Protein AF-A0A6B3ILW6-F1 (afdb_monomer)

Structure (mmCIF, N/CA/C/O backbone):
data_AF-A0A6B3ILW6-F1
#
_entry.id   AF-A0A6B3ILW6-F1
#
loop_
_atom_site.group_PDB
_atom_site.id
_atom_site.type_symbol
_atom_site.label_atom_id
_atom_site.label_alt_id
_atom_site.label_comp_id
_atom_site.label_asym_id
_atom_site.label_entity_id
_atom_site.label_seq_id
_atom_site.pdbx_PDB_ins_code
_atom_site.Cartn_x
_atom_site.Cartn_y
_atom_site.Cartn_z
_atom_site.occupancy
_atom_site.B_iso_or_equiv
_atom_site.auth_seq_id
_atom_site.auth_comp_id
_atom_site.auth_asym_id
_atom_site.auth_atom_id
_atom_site.pdbx_PDB_model_num
ATOM 1 N N . ALA A 1 1 ? -16.152 3.326 8.127 1.00 89.06 1 ALA A N 1
ATOM 2 C CA . ALA A 1 1 ? -15.757 2.661 6.879 1.00 89.06 1 ALA A CA 1
ATOM 3 C C . ALA A 1 1 ? -15.733 1.164 7.115 1.00 89.06 1 ALA A C 1
ATOM 5 O O . ALA A 1 1 ? -15.432 0.747 8.237 1.00 89.06 1 ALA A O 1
ATOM 6 N N . ASP A 1 2 ? -16.039 0.413 6.065 1.00 95.19 2 ASP A N 1
ATOM 7 C CA . ASP A 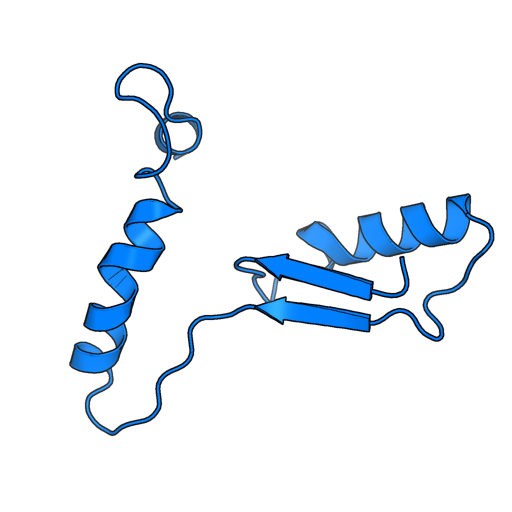1 2 ? -16.068 -1.054 6.050 1.00 95.19 2 ASP A CA 1
ATOM 8 C C . ASP A 1 2 ? -14.773 -1.641 5.465 1.00 95.19 2 ASP A C 1
ATOM 10 O O . ASP A 1 2 ? -14.586 -2.847 5.422 1.00 95.19 2 ASP A O 1
ATOM 14 N N . GLY A 1 3 ? -13.836 -0.780 5.062 1.00 96.88 3 GLY A N 1
ATOM 15 C CA . GLY A 1 3 ? -12.511 -1.187 4.626 1.00 96.88 3 GLY A CA 1
ATOM 16 C C . GLY A 1 3 ? -11.575 -0.010 4.370 1.00 96.88 3 GLY A C 1
ATOM 17 O O . GLY A 1 3 ? -11.946 1.158 4.541 1.00 96.88 3 GLY A O 1
ATOM 18 N N . ALA A 1 4 ? -10.355 -0.342 3.961 1.00 96.69 4 ALA A N 1
ATOM 19 C CA . ALA A 1 4 ? -9.301 0.572 3.555 1.00 96.69 4 ALA A CA 1
ATOM 20 C C . ALA A 1 4 ? -8.734 0.146 2.195 1.00 96.69 4 ALA A C 1
ATOM 22 O O . ALA A 1 4 ? -8.255 -0.975 2.036 1.00 96.69 4 ALA A O 1
ATOM 23 N N . LEU A 1 5 ? -8.752 1.068 1.231 1.00 96.12 5 LEU A N 1
ATOM 24 C CA . LEU A 1 5 ? -8.048 0.922 -0.039 1.00 96.12 5 LEU A CA 1
ATOM 25 C C . LEU A 1 5 ? -6.654 1.524 0.117 1.00 96.12 5 LEU A C 1
ATOM 27 O O . LEU A 1 5 ? -6.520 2.726 0.347 1.00 96.12 5 LEU A O 1
ATOM 31 N N . LEU A 1 6 ? -5.626 0.687 0.019 1.00 94.38 6 LEU A N 1
ATOM 32 C CA . LEU A 1 6 ? -4.240 1.130 0.129 1.00 94.38 6 LEU A CA 1
ATOM 33 C C . LEU A 1 6 ? -3.659 1.375 -1.257 1.00 94.38 6 LEU A C 1
ATOM 35 O O . LEU A 1 6 ? -3.947 0.629 -2.191 1.00 94.38 6 LEU A O 1
ATOM 39 N N . ILE A 1 7 ? -2.803 2.385 -1.367 1.00 88.31 7 ILE A N 1
ATOM 40 C CA . ILE A 1 7 ? -2.057 2.699 -2.583 1.00 88.31 7 ILE A CA 1
ATOM 41 C C . ILE A 1 7 ? -0.569 2.439 -2.333 1.00 88.31 7 ILE A C 1
ATOM 43 O O . ILE A 1 7 ? -0.019 2.924 -1.348 1.00 88.31 7 ILE A O 1
ATOM 47 N N . PHE A 1 8 ? 0.060 1.638 -3.196 1.00 85.06 8 PHE A N 1
ATOM 48 C CA . PHE A 1 8 ? 1.471 1.234 -3.082 1.00 85.06 8 PHE A CA 1
ATOM 49 C C . PHE A 1 8 ? 1.914 0.664 -1.721 1.00 85.06 8 PHE A C 1
ATOM 51 O O . PHE A 1 8 ? 2.970 1.050 -1.215 1.00 85.06 8 PHE A O 1
ATOM 58 N N . PRO A 1 9 ? 1.162 -0.261 -1.102 1.00 90.50 9 PRO A N 1
ATOM 59 C CA . PRO A 1 9 ? 1.651 -0.895 0.113 1.00 90.50 9 PRO A CA 1
ATOM 60 C C . PRO A 1 9 ? 2.881 -1.765 -0.184 1.00 90.50 9 PRO A C 1
ATOM 62 O O . PRO A 1 9 ? 2.873 -2.562 -1.120 1.00 90.50 9 PRO A O 1
ATOM 65 N N . SER A 1 10 ? 3.913 -1.675 0.656 1.00 90.62 10 SER A N 1
ATOM 66 C CA . SER A 1 10 ? 4.917 -2.740 0.752 1.00 90.62 10 SER A CA 1
ATOM 67 C C . SER A 1 10 ? 4.368 -3.837 1.655 1.00 90.62 10 SER A C 1
ATOM 69 O O . SER A 1 10 ? 3.963 -3.554 2.780 1.00 90.62 10 SER A O 1
ATOM 71 N N . ALA A 1 11 ? 4.363 -5.083 1.178 1.00 89.94 11 ALA A N 1
ATOM 72 C CA . ALA A 1 11 ? 3.924 -6.221 1.983 1.00 89.94 11 ALA A CA 1
ATOM 73 C C . ALA A 1 11 ? 4.803 -6.408 3.231 1.00 89.94 11 ALA A C 1
ATOM 75 O O . ALA A 1 11 ? 4.281 -6.681 4.308 1.00 89.94 11 ALA A O 1
ATOM 76 N N . GLU A 1 12 ? 6.116 -6.198 3.097 1.00 95.19 12 GLU A N 1
ATOM 77 C CA . GLU A 1 12 ? 7.088 -6.327 4.191 1.00 95.19 12 GLU A CA 1
ATOM 78 C C . GLU A 1 12 ? 6.872 -5.273 5.289 1.00 95.19 12 GLU A C 1
ATOM 80 O O . GLU A 1 12 ? 7.014 -5.571 6.470 1.00 95.19 12 GLU A O 1
ATOM 85 N N . HIS A 1 13 ? 6.433 -4.070 4.907 1.00 94.19 13 HIS A N 1
ATOM 86 C CA . HIS A 1 13 ? 6.247 -2.932 5.817 1.00 94.19 13 HIS A CA 1
ATOM 87 C C . HIS A 1 13 ? 4.771 -2.651 6.148 1.00 94.19 13 HIS A C 1
ATOM 89 O O . HIS A 1 13 ? 4.431 -1.602 6.701 1.00 94.19 13 HIS A O 1
ATOM 95 N N . LEU A 1 14 ? 3.847 -3.547 5.788 1.00 94.19 14 LEU A N 1
ATOM 96 C CA . LEU A 1 14 ? 2.405 -3.278 5.863 1.00 94.19 14 LEU A CA 1
ATOM 97 C C . LEU A 1 14 ? 1.916 -3.069 7.306 1.00 94.19 14 LEU A C 1
ATOM 99 O O . LEU A 1 14 ? 1.025 -2.257 7.575 1.00 94.19 14 LEU A O 1
ATOM 103 N N . GLU A 1 15 ? 2.525 -3.797 8.237 1.00 95.62 15 GLU A N 1
ATOM 104 C CA . GLU A 1 15 ? 2.199 -3.760 9.659 1.00 95.62 15 GLU A CA 1
ATOM 105 C C . GLU A 1 15 ? 2.494 -2.387 10.281 1.00 95.62 15 GLU A C 1
ATOM 107 O O . GLU A 1 15 ? 1.653 -1.817 10.984 1.00 95.62 15 GLU A O 1
ATOM 112 N N . GLU A 1 16 ? 3.666 -1.837 9.973 1.00 96.38 16 GLU A N 1
ATOM 113 C CA . GLU A 1 16 ? 4.169 -0.569 10.505 1.00 96.38 16 GLU A CA 1
ATOM 114 C C . GLU A 1 16 ? 3.619 0.652 9.762 1.00 96.38 16 GLU A C 1
ATOM 116 O O . GLU A 1 16 ? 3.408 1.694 10.376 1.00 96.38 16 GLU A O 1
ATOM 121 N N . THR A 1 17 ? 3.320 0.530 8.467 1.00 93.88 17 THR A N 1
ATOM 122 C CA . THR A 1 17 ? 2.837 1.662 7.659 1.00 93.88 17 THR A CA 1
ATOM 123 C C . THR A 1 17 ? 1.316 1.810 7.637 1.00 93.88 17 THR A C 1
ATOM 125 O O . THR A 1 17 ? 0.826 2.924 7.453 1.00 93.88 17 THR A O 1
ATOM 128 N N . ALA A 1 18 ? 0.547 0.731 7.839 1.00 95.75 18 ALA A N 1
A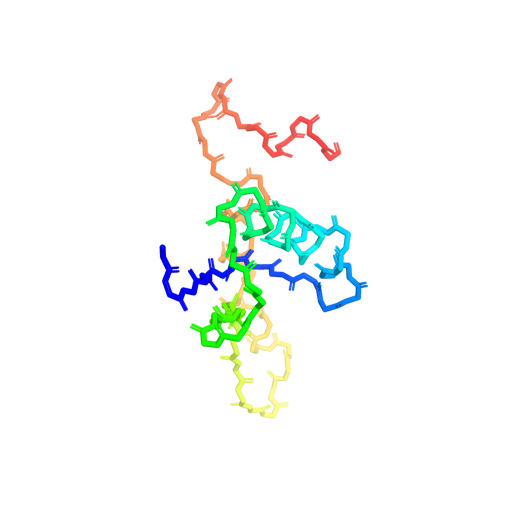TOM 129 C CA . ALA A 1 18 ? -0.913 0.776 7.724 1.00 95.75 18 ALA A CA 1
ATOM 130 C C . ALA A 1 18 ? -1.657 0.045 8.850 1.00 95.75 18 ALA A C 1
ATOM 132 O O . ALA A 1 18 ? -2.491 0.654 9.526 1.00 95.75 18 ALA A O 1
ATOM 133 N N . LEU A 1 19 ? -1.402 -1.251 9.064 1.00 96.94 19 LEU A N 1
ATOM 134 C CA . LEU A 1 19 ? -2.290 -2.088 9.888 1.00 96.94 19 LEU A CA 1
ATOM 135 C C . LEU A 1 19 ? -2.328 -1.658 11.355 1.00 96.94 19 LEU A C 1
ATOM 137 O O . LEU A 1 19 ? -3.403 -1.659 11.958 1.00 96.94 19 LEU A O 1
ATOM 141 N N . THR A 1 20 ? -1.194 -1.229 11.915 1.00 97.94 20 THR A N 1
ATOM 142 C CA . THR A 1 20 ? -1.126 -0.705 13.287 1.00 97.94 20 THR A CA 1
ATOM 143 C C . THR A 1 20 ? -2.071 0.479 13.483 1.00 97.94 20 THR A C 1
ATOM 145 O O . THR A 1 20 ? -2.857 0.502 14.432 1.00 97.94 20 THR A O 1
ATOM 148 N N . TYR A 1 21 ? -2.071 1.427 12.547 1.00 97.69 21 TYR A N 1
ATOM 149 C CA . TYR A 1 21 ? -2.917 2.617 12.620 1.00 97.69 21 TYR A CA 1
ATOM 150 C C . TYR A 1 21 ? -4.390 2.312 12.335 1.00 97.69 21 TYR A C 1
ATOM 152 O O . TYR A 1 21 ? -5.271 2.882 12.981 1.00 97.69 21 TYR A O 1
ATOM 160 N N . LEU A 1 22 ? -4.674 1.385 11.415 1.00 97.75 22 LEU A N 1
ATOM 161 C CA . LEU A 1 22 ? -6.039 0.932 11.141 1.00 97.75 22 LEU A CA 1
ATOM 162 C C . LEU A 1 22 ? -6.657 0.241 12.362 1.00 97.75 22 LEU A C 1
ATOM 164 O O . LEU A 1 22 ? -7.787 0.565 12.733 1.00 97.75 22 LEU A O 1
ATOM 168 N N . ARG A 1 23 ? -5.908 -0.646 13.034 1.00 98.12 23 ARG A N 1
ATOM 169 C CA . ARG A 1 23 ? -6.350 -1.294 14.279 1.00 98.12 23 ARG A CA 1
ATOM 170 C C . ARG A 1 23 ? -6.595 -0.273 15.385 1.00 98.12 23 ARG A C 1
ATOM 172 O O . ARG A 1 23 ? -7.672 -0.291 15.970 1.00 98.12 23 ARG A O 1
ATOM 179 N N . ALA A 1 24 ? -5.669 0.664 15.596 1.00 98.38 24 ALA A N 1
ATOM 180 C CA . ALA A 1 24 ? -5.841 1.729 16.586 1.00 98.38 24 ALA A CA 1
ATOM 181 C C . ALA A 1 24 ? -7.085 2.597 16.300 1.00 98.38 24 ALA A C 1
ATOM 183 O O . ALA A 1 24 ? -7.845 2.941 17.206 1.00 98.38 24 ALA A O 1
ATOM 184 N N . GLY A 1 25 ? -7.336 2.926 15.029 1.00 98.06 25 GLY A N 1
ATOM 185 C CA . GLY A 1 25 ? -8.532 3.661 14.614 1.00 98.06 25 GLY A CA 1
ATOM 186 C C . GLY A 1 25 ? -9.832 2.884 14.852 1.00 98.06 25 GLY A C 1
ATOM 187 O O . GLY A 1 25 ? -10.816 3.464 15.315 1.00 98.06 25 GLY A O 1
ATOM 188 N N . ARG A 1 26 ? -9.842 1.575 14.568 1.00 98.12 26 ARG A N 1
ATOM 189 C CA . ARG A 1 26 ? -10.988 0.686 14.827 1.00 98.12 26 ARG A CA 1
ATOM 190 C C . ARG A 1 26 ? -11.252 0.532 16.325 1.00 98.12 26 ARG A C 1
ATOM 192 O O . ARG A 1 26 ? -12.397 0.707 16.737 1.00 98.12 26 ARG A O 1
ATOM 199 N N . GLU A 1 27 ? -10.212 0.320 17.129 1.00 98.31 27 GLU A N 1
ATOM 200 C CA . GLU A 1 27 ? -10.307 0.222 18.590 1.00 98.31 27 GLU A CA 1
ATOM 201 C C . GLU A 1 27 ? -10.883 1.504 19.197 1.00 98.31 27 GLU A C 1
ATOM 203 O O . GLU A 1 27 ? -11.848 1.452 19.958 1.00 98.31 27 GLU A O 1
ATOM 208 N N . LYS A 1 28 ? -10.379 2.673 18.780 1.00 98.31 28 LYS A N 1
ATOM 209 C CA . LYS A 1 28 ? -10.915 3.975 19.203 1.00 98.31 28 LYS A CA 1
ATOM 210 C C . LYS A 1 28 ? -12.399 4.147 18.857 1.00 98.31 28 LYS A C 1
ATOM 212 O O . LYS A 1 28 ? -13.116 4.861 19.553 1.00 98.31 28 LYS A O 1
ATOM 217 N N . ALA A 1 29 ? -12.863 3.504 17.788 1.00 97.50 29 ALA A N 1
ATOM 218 C CA . ALA A 1 29 ? -14.264 3.487 17.384 1.00 97.50 29 ALA A CA 1
ATOM 219 C C . ALA A 1 29 ? -15.093 2.375 18.062 1.00 97.50 29 ALA A C 1
ATOM 221 O O . ALA A 1 29 ? -16.255 2.193 17.697 1.00 97.50 29 ALA A O 1
ATOM 222 N N . GLY A 1 30 ? -14.518 1.623 19.008 1.00 98.06 30 GLY A N 1
ATOM 223 C CA . GLY A 1 30 ? -15.171 0.505 19.692 1.00 98.06 30 GLY A CA 1
ATOM 224 C C . GLY A 1 30 ? -15.415 -0.709 18.792 1.00 98.06 30 GLY A C 1
ATOM 225 O O . GLY A 1 30 ? -16.376 -1.444 19.007 1.00 98.06 30 GLY A O 1
ATOM 226 N N . LYS A 1 31 ? -14.599 -0.900 17.747 1.00 97.81 31 LYS A N 1
ATOM 227 C CA . LYS A 1 31 ? -14.749 -1.978 16.759 1.00 97.81 31 LYS A CA 1
ATOM 228 C C . LYS A 1 31 ? -13.499 -2.862 16.700 1.00 97.81 31 LYS A C 1
ATOM 230 O O . LYS A 1 31 ? -12.383 -2.377 16.851 1.00 97.81 31 LYS A O 1
ATOM 235 N N . THR A 1 32 ? -13.681 -4.150 16.408 1.00 97.56 32 THR A N 1
ATOM 236 C CA . THR A 1 32 ? -12.591 -5.103 16.091 1.00 97.56 32 THR A CA 1
ATOM 237 C C . THR A 1 32 ? -12.151 -4.948 14.629 1.00 97.56 32 THR A C 1
ATOM 239 O O . THR A 1 32 ? -12.620 -4.037 13.966 1.00 97.56 32 THR A O 1
ATOM 242 N N . MET A 1 33 ? -11.302 -5.809 14.061 1.00 97.69 33 MET A N 1
ATOM 243 C CA . MET A 1 33 ? -11.067 -5.834 12.598 1.00 97.69 33 MET A CA 1
ATOM 244 C C . 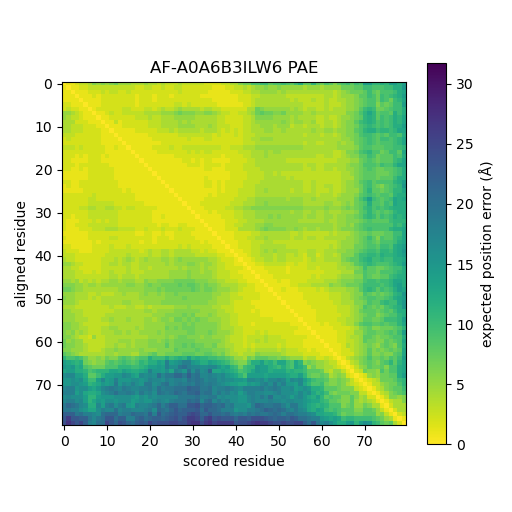MET A 1 33 ? -12.089 -6.683 11.825 1.00 97.69 33 MET A C 1
ATOM 246 O O . MET A 1 33 ? -12.035 -6.748 10.603 1.00 97.69 33 MET A O 1
ATOM 250 N N . GLU A 1 34 ? -13.029 -7.325 12.516 1.00 97.81 34 GLU A N 1
ATOM 251 C CA . GLU A 1 34 ? -14.036 -8.167 11.876 1.00 97.81 34 GLU A CA 1
ATOM 252 C C . GLU A 1 34 ? -14.931 -7.338 10.941 1.00 97.81 34 GLU A C 1
ATOM 254 O O . GLU A 1 34 ? -15.368 -6.230 11.286 1.00 97.81 34 GLU A O 1
ATOM 259 N N . GLY A 1 35 ? -15.143 -7.862 9.730 1.00 96.31 35 GLY A N 1
ATOM 260 C CA . GLY A 1 35 ? -15.870 -7.174 8.662 1.00 96.31 35 GLY A CA 1
ATOM 261 C C . GLY A 1 35 ? -15.203 -5.883 8.175 1.00 96.31 35 GLY A C 1
ATOM 262 O O . GLY A 1 35 ? -15.908 -5.001 7.695 1.00 96.31 35 GLY A O 1
ATOM 263 N N . PHE A 1 36 ? -13.885 -5.721 8.364 1.00 97.88 36 PHE A N 1
ATOM 264 C CA . PHE A 1 36 ? -13.126 -4.590 7.831 1.00 97.88 36 PHE A CA 1
ATOM 265 C C . PHE A 1 36 ? -12.045 -5.055 6.853 1.00 97.88 36 PHE A C 1
ATOM 267 O O . PHE A 1 36 ? -11.023 -5.604 7.269 1.00 97.88 36 PHE A O 1
ATOM 274 N N . ASP A 1 37 ? -12.237 -4.773 5.566 1.00 97.31 37 ASP A N 1
ATOM 275 C CA . ASP A 1 37 ? -11.336 -5.255 4.518 1.00 97.31 37 ASP A CA 1
ATOM 276 C C . ASP A 1 37 ? -10.170 -4.298 4.273 1.00 97.31 37 ASP A C 1
ATOM 278 O O . ASP A 1 37 ? -10.355 -3.113 3.992 1.00 97.31 37 ASP A O 1
ATOM 282 N N . VAL A 1 38 ? -8.943 -4.815 4.327 1.00 96.00 38 VAL A N 1
ATOM 283 C CA . VAL A 1 38 ? -7.748 -4.079 3.897 1.00 96.00 38 VAL A CA 1
ATOM 284 C C . VAL A 1 38 ? -7.380 -4.552 2.499 1.00 96.00 38 VAL A C 1
ATOM 286 O O . VAL A 1 38 ? -6.907 -5.670 2.317 1.00 96.00 38 VAL A O 1
ATOM 289 N N . SER A 1 39 ? -7.605 -3.693 1.510 1.00 95.44 39 SER A N 1
ATOM 290 C CA . SER A 1 39 ? -7.453 -4.022 0.096 1.00 95.44 39 SER A CA 1
ATOM 291 C C . SER A 1 39 ? -6.241 -3.291 -0.496 1.00 95.44 39 SER A C 1
ATOM 293 O O . SER A 1 39 ? -6.309 -2.077 -0.734 1.00 95.44 39 SER A O 1
ATOM 295 N N . PRO A 1 40 ? -5.118 -3.994 -0.736 1.00 92.88 40 PRO A N 1
ATOM 296 C CA . PRO A 1 40 ? -3.935 -3.411 -1.353 1.00 92.88 40 PRO A CA 1
ATOM 297 C C . PRO A 1 40 ? -4.138 -3.180 -2.855 1.00 92.88 40 PRO A C 1
ATOM 299 O O . PRO A 1 40 ? -4.515 -4.091 -3.587 1.00 92.88 40 PRO A O 1
ATOM 302 N N . THR A 1 41 ? -3.831 -1.972 -3.329 1.00 90.88 41 THR A N 1
ATOM 303 C CA . THR A 1 41 ? -3.815 -1.643 -4.762 1.00 90.88 41 THR A CA 1
ATOM 304 C C . THR A 1 41 ? -2.375 -1.610 -5.254 1.00 90.88 41 THR A C 1
ATOM 306 O O . THR A 1 41 ? -1.579 -0.772 -4.818 1.00 90.88 41 THR A O 1
ATOM 309 N N . LEU A 1 42 ? -2.046 -2.529 -6.162 1.00 87.62 42 LEU A N 1
ATOM 310 C CA . LEU A 1 42 ? -0.714 -2.703 -6.737 1.00 87.62 42 LEU A CA 1
ATOM 311 C C . LEU A 1 42 ? -0.818 -2.825 -8.265 1.00 87.62 42 LEU A C 1
ATOM 313 O O . LEU A 1 42 ? -1.748 -3.474 -8.752 1.00 87.62 42 LEU A O 1
ATOM 317 N N . PRO A 1 43 ? 0.116 -2.238 -9.036 1.00 88.31 43 PRO A N 1
ATOM 318 C CA . PRO A 1 43 ? 0.213 -2.519 -10.462 1.00 88.31 43 PRO A CA 1
ATOM 319 C C . PRO A 1 43 ? 0.549 -4.001 -10.681 1.00 88.31 43 PRO A C 1
ATOM 321 O O . PRO A 1 43 ? 1.464 -4.536 -10.056 1.00 88.31 43 PRO A O 1
ATOM 324 N N . LEU A 1 44 ? -0.190 -4.659 -11.576 1.00 91.25 44 LEU A N 1
ATOM 325 C CA . LEU A 1 44 ? -0.015 -6.069 -11.920 1.00 91.25 44 LEU A CA 1
ATOM 326 C C . LEU A 1 44 ? 0.013 -6.225 -13.440 1.00 91.25 44 LEU A C 1
ATOM 328 O O . LEU A 1 44 ? -0.860 -5.708 -14.135 1.00 91.25 44 LEU A O 1
ATOM 332 N N . ALA A 1 45 ? 0.995 -6.963 -13.950 1.00 94.81 45 ALA A N 1
ATOM 333 C CA . ALA A 1 45 ? 1.035 -7.411 -15.335 1.00 94.81 45 ALA A CA 1
ATOM 334 C C . ALA A 1 45 ? 1.512 -8.864 -15.406 1.00 94.81 45 ALA A C 1
ATOM 336 O O . ALA A 1 45 ? 2.308 -9.299 -14.575 1.00 94.81 45 ALA A O 1
ATOM 337 N N . VAL A 1 46 ? 1.019 -9.602 -16.401 1.00 96.38 46 VAL A N 1
ATOM 338 C CA . VAL A 1 46 ? 1.325 -11.021 -16.616 1.00 96.38 46 VAL A CA 1
ATOM 339 C C . VAL A 1 46 ? 1.782 -11.206 -18.058 1.00 96.38 46 VAL A C 1
ATOM 341 O O . VAL A 1 46 ? 1.100 -10.771 -18.983 1.00 96.38 46 VAL A O 1
ATOM 344 N N . GLY A 1 47 ? 2.935 -11.841 -18.242 1.00 96.88 47 GLY A N 1
ATOM 345 C CA . GLY A 1 47 ? 3.533 -12.106 -19.546 1.00 96.88 47 GLY A CA 1
ATOM 346 C C . GLY A 1 47 ? 5.008 -12.480 -19.419 1.00 96.88 47 GLY A C 1
ATOM 347 O O . GLY A 1 47 ? 5.583 -12.390 -18.334 1.00 96.88 47 GLY A O 1
ATOM 348 N N . ASP A 1 48 ? 5.609 -12.891 -20.532 1.00 97.69 48 ASP A N 1
ATOM 349 C CA . ASP A 1 48 ? 6.948 -13.495 -20.529 1.00 97.69 48 ASP A CA 1
ATOM 350 C C . ASP A 1 48 ? 8.089 -12.458 -20.524 1.00 97.69 48 ASP A C 1
ATOM 352 O O . ASP A 1 48 ? 9.171 -12.717 -19.996 1.00 97.69 48 ASP A O 1
ATOM 356 N N . ASP A 1 49 ? 7.861 -11.258 -21.074 1.00 97.56 49 ASP A N 1
ATOM 357 C CA . ASP A 1 49 ? 8.852 -10.173 -21.091 1.00 97.56 49 ASP A CA 1
ATOM 358 C C . ASP A 1 49 ? 8.766 -9.299 -19.832 1.00 97.56 49 ASP A C 1
ATOM 360 O O . ASP A 1 49 ? 8.217 -8.197 -19.835 1.00 97.56 49 ASP A O 1
ATOM 364 N N . VAL A 1 50 ? 9.359 -9.776 -18.739 1.00 96.31 50 VAL A N 1
ATOM 365 C CA . VAL A 1 50 ? 9.388 -9.058 -17.452 1.00 96.31 50 VAL A CA 1
ATOM 366 C C . VAL A 1 50 ? 9.937 -7.631 -17.580 1.00 96.31 50 VAL A C 1
ATOM 368 O O . VAL A 1 50 ? 9.463 -6.732 -16.885 1.00 96.31 50 VAL A O 1
ATOM 371 N N . LYS A 1 51 ? 10.922 -7.392 -18.459 1.00 96.38 51 LYS A N 1
ATOM 372 C CA . LYS A 1 51 ? 11.513 -6.055 -18.623 1.00 96.38 51 LYS A CA 1
ATOM 373 C C . LYS A 1 51 ? 10.533 -5.108 -19.306 1.00 96.38 51 LYS A C 1
ATOM 375 O O . LYS A 1 51 ? 10.286 -4.030 -18.769 1.00 96.38 51 LYS A O 1
ATOM 380 N N . GLY A 1 52 ? 9.934 -5.532 -20.418 1.00 97.25 52 GLY A N 1
ATOM 381 C CA . GLY A 1 52 ? 8.900 -4.758 -21.103 1.00 97.25 52 GLY A CA 1
ATOM 382 C C . GLY A 1 52 ? 7.694 -4.478 -20.205 1.00 97.25 52 GLY A C 1
ATOM 383 O O . GLY A 1 52 ? 7.189 -3.356 -20.174 1.00 97.25 52 GLY A O 1
ATOM 384 N N . LEU A 1 53 ? 7.281 -5.459 -19.393 1.00 96.56 53 LEU A N 1
ATOM 385 C CA . LEU A 1 53 ? 6.199 -5.272 -18.426 1.00 96.56 53 LEU A CA 1
ATOM 386 C C . LEU A 1 53 ? 6.553 -4.255 -17.331 1.00 96.56 53 LEU A C 1
ATOM 388 O O . LEU A 1 53 ? 5.723 -3.416 -16.984 1.00 96.56 53 LEU A O 1
ATOM 392 N N . ALA A 1 54 ? 7.781 -4.290 -16.807 1.00 94.00 54 ALA A N 1
ATOM 393 C CA . ALA A 1 54 ? 8.242 -3.318 -15.818 1.00 94.00 54 ALA A CA 1
ATOM 394 C C . ALA A 1 54 ? 8.296 -1.891 -16.391 1.00 94.00 54 ALA A C 1
ATOM 396 O O . ALA A 1 54 ? 7.945 -0.932 -15.698 1.00 94.00 54 ALA A O 1
ATOM 397 N N . ASP A 1 55 ? 8.687 -1.740 -17.659 1.00 95.38 55 ASP A N 1
ATOM 398 C CA . ASP A 1 55 ? 8.763 -0.439 -18.327 1.00 95.38 55 ASP A CA 1
ATOM 399 C C . ASP A 1 55 ? 7.389 0.234 -18.469 1.00 95.38 55 ASP A C 1
ATOM 401 O O . ASP A 1 55 ? 7.309 1.460 -18.366 1.00 95.38 55 ASP A O 1
ATOM 405 N N . MET A 1 56 ? 6.296 -0.535 -18.573 1.00 93.69 56 MET A N 1
ATOM 406 C CA . MET A 1 56 ? 4.931 0.016 -18.544 1.00 93.69 56 MET A CA 1
ATOM 407 C C . MET A 1 56 ? 4.598 0.721 -17.222 1.00 93.69 56 MET A C 1
ATOM 409 O O . MET A 1 56 ? 3.824 1.678 -17.206 1.00 93.69 56 MET A O 1
ATOM 413 N N . PHE A 1 57 ? 5.182 0.274 -16.107 1.00 92.06 57 PHE A N 1
ATOM 414 C CA . PHE A 1 57 ? 4.907 0.833 -14.782 1.00 92.06 57 PHE A CA 1
ATOM 415 C C . PHE A 1 57 ? 5.860 1.957 -14.378 1.00 92.06 57 PHE A C 1
ATOM 417 O O . PHE A 1 57 ? 5.514 2.740 -13.495 1.00 92.06 57 PHE A O 1
ATOM 424 N N . ARG A 1 58 ? 7.021 2.111 -15.031 1.00 90.25 58 ARG A N 1
ATOM 425 C CA . ARG A 1 58 ? 7.984 3.178 -14.697 1.00 90.25 58 ARG A CA 1
ATOM 426 C C . ARG A 1 58 ? 7.373 4.587 -14.705 1.00 90.25 58 ARG A C 1
ATOM 428 O O . ARG A 1 58 ? 7.627 5.306 -13.740 1.00 90.25 58 ARG A O 1
ATOM 435 N N . PRO A 1 59 ? 6.564 5.008 -15.703 1.00 89.00 59 PRO A N 1
ATOM 436 C CA . PRO A 1 59 ? 5.951 6.339 -15.688 1.00 89.00 59 PRO A CA 1
ATOM 437 C C . PRO A 1 59 ? 4.956 6.514 -14.536 1.00 89.00 59 PRO A C 1
ATOM 439 O O . PRO A 1 59 ? 4.912 7.573 -13.914 1.00 89.00 59 PRO A O 1
ATOM 442 N N . TYR A 1 60 ? 4.189 5.465 -14.228 1.00 85.81 60 TYR A N 1
ATOM 443 C CA . TYR A 1 60 ? 3.251 5.453 -13.108 1.00 85.81 60 TYR A CA 1
ATOM 444 C C . TYR A 1 60 ? 3.992 5.591 -11.774 1.00 85.81 60 TYR A C 1
ATOM 446 O O . TYR A 1 60 ? 3.680 6.484 -10.994 1.00 85.81 60 TYR A O 1
ATOM 454 N N . THR A 1 61 ? 5.045 4.806 -11.542 1.00 85.06 61 THR A N 1
ATOM 455 C CA . THR A 1 61 ? 5.876 4.933 -10.337 1.00 85.06 61 THR A CA 1
ATOM 456 C C . THR A 1 61 ? 6.542 6.307 -10.248 1.00 85.06 61 THR A C 1
ATOM 458 O O . THR A 1 61 ? 6.518 6.920 -9.186 1.00 85.06 61 THR A O 1
ATOM 461 N N . ALA A 1 62 ? 7.085 6.83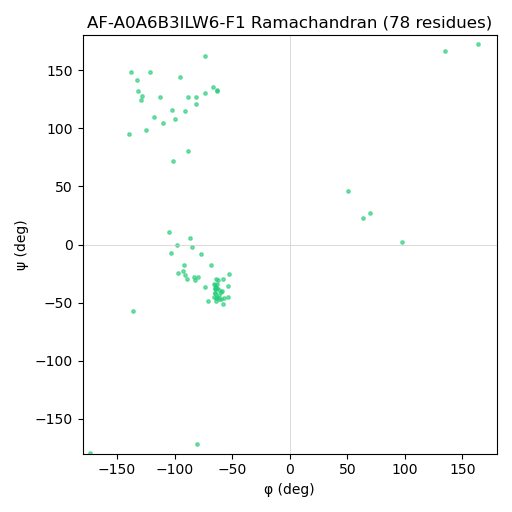2 -11.352 1.00 84.38 62 ALA A N 1
ATOM 462 C CA . ALA A 1 62 ? 7.733 8.145 -11.382 1.00 84.38 62 ALA A CA 1
ATOM 463 C C . ALA A 1 62 ? 6.767 9.292 -11.055 1.00 84.38 62 ALA A C 1
ATOM 465 O O . ALA A 1 62 ? 7.164 10.259 -10.411 1.00 84.38 62 ALA A O 1
ATOM 466 N N . LEU A 1 63 ? 5.492 9.182 -11.449 1.00 82.38 63 LEU A N 1
ATOM 467 C CA . LEU A 1 63 ? 4.465 10.132 -11.029 1.00 82.38 63 LEU A CA 1
ATOM 468 C C . LEU A 1 63 ? 4.379 10.171 -9.499 1.00 82.38 63 LEU A C 1
ATOM 470 O O . LEU A 1 63 ? 4.477 11.244 -8.914 1.00 82.38 63 LEU A O 1
ATOM 474 N N . TYR A 1 64 ? 4.256 9.024 -8.837 1.00 78.25 64 TYR A N 1
ATOM 475 C CA . TYR A 1 64 ? 4.046 9.001 -7.388 1.00 78.25 64 TYR A CA 1
ATOM 476 C C . TYR A 1 64 ? 5.319 9.202 -6.559 1.00 78.25 64 TYR A C 1
ATOM 478 O O . TYR A 1 64 ? 5.252 9.769 -5.472 1.00 78.25 64 TYR A O 1
ATOM 486 N N . VAL A 1 65 ? 6.480 8.820 -7.088 1.00 75.50 65 VAL A N 1
ATOM 487 C CA . VAL A 1 65 ? 7.790 8.974 -6.446 1.00 75.50 65 VAL A CA 1
ATOM 488 C C . VAL A 1 65 ? 8.510 10.176 -7.057 1.00 75.50 65 VAL A C 1
ATOM 490 O O . VAL A 1 65 ? 9.449 10.042 -7.836 1.00 75.50 65 VAL A O 1
ATOM 493 N N . GLY A 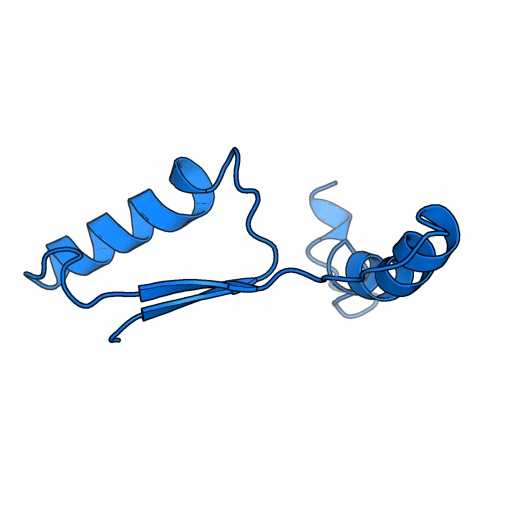1 66 ? 8.033 11.379 -6.736 1.00 69.50 66 GLY A N 1
ATOM 494 C CA . GLY A 1 66 ? 8.719 12.620 -7.118 1.00 69.50 66 GLY A CA 1
ATOM 495 C C . GLY A 1 66 ? 8.198 13.318 -8.373 1.00 69.50 66 GLY A C 1
ATOM 496 O O . GLY A 1 66 ? 8.728 14.369 -8.722 1.00 69.50 66 GLY A O 1
ATOM 497 N N . GLY A 1 67 ? 7.153 12.820 -9.035 1.00 70.81 67 GLY A N 1
ATOM 498 C CA . GLY A 1 67 ? 6.497 13.501 -10.162 1.00 70.81 67 GLY A CA 1
ATOM 499 C C . GLY A 1 67 ? 5.248 14.304 -9.777 1.00 70.81 67 GLY A C 1
ATOM 500 O O . GLY A 1 67 ? 4.889 15.257 -10.467 1.00 70.81 67 GLY A O 1
ATOM 501 N N . MET A 1 68 ? 4.590 13.952 -8.670 1.00 73.25 68 MET A N 1
ATOM 502 C CA . MET A 1 68 ? 3.380 14.613 -8.189 1.00 73.25 68 MET A CA 1
ATOM 503 C C . MET A 1 68 ? 3.721 15.891 -7.427 1.00 73.25 68 MET A C 1
ATOM 505 O O . MET A 1 68 ? 4.394 15.874 -6.396 1.00 73.25 68 MET A O 1
ATOM 509 N N . GLY A 1 69 ? 3.189 17.007 -7.919 1.00 67.69 69 GLY A N 1
ATOM 510 C CA . GLY A 1 69 ? 3.343 18.320 -7.306 1.00 67.69 69 GLY A CA 1
ATOM 511 C C . GLY A 1 69 ? 3.688 19.394 -8.330 1.00 67.69 69 GLY A C 1
ATOM 512 O O . GLY A 1 69 ? 4.036 19.113 -9.476 1.00 67.69 69 GLY A O 1
ATOM 513 N N . SER A 1 70 ? 3.580 20.658 -7.929 1.00 68.69 70 SER A N 1
ATOM 514 C CA . SER A 1 70 ? 4.049 21.753 -8.779 1.00 68.69 70 SER A CA 1
ATOM 515 C C . SER A 1 70 ? 5.579 21.801 -8.776 1.00 68.69 70 SER A C 1
ATOM 517 O O . SER A 1 70 ? 6.224 21.338 -7.837 1.00 68.69 70 SER A O 1
ATOM 519 N N . ARG A 1 71 ? 6.185 22.476 -9.761 1.00 63.78 71 ARG A N 1
ATOM 520 C CA . ARG A 1 71 ? 7.642 22.722 -9.781 1.00 63.78 71 ARG A CA 1
ATOM 521 C C . ARG A 1 71 ? 8.171 23.369 -8.488 1.00 63.78 71 ARG A C 1
ATOM 523 O O . ARG A 1 71 ? 9.348 23.231 -8.184 1.00 63.78 71 ARG A O 1
ATOM 530 N N . LYS A 1 72 ? 7.315 24.089 -7.751 1.00 67.94 72 LYS A N 1
ATOM 531 C CA . LYS A 1 72 ? 7.648 24.766 -6.486 1.00 67.94 72 LYS A CA 1
ATOM 532 C C . LYS A 1 72 ? 7.363 23.915 -5.242 1.00 67.94 72 LYS A C 1
ATOM 534 O O . LYS A 1 72 ? 7.941 24.180 -4.197 1.00 67.94 72 LYS A O 1
ATOM 539 N N . GLN A 1 73 ? 6.470 22.933 -5.339 1.00 62.41 73 GLN A N 1
ATOM 540 C CA . GLN A 1 73 ? 6.036 22.078 -4.233 1.00 62.41 73 GLN A CA 1
ATOM 541 C C . GLN A 1 73 ? 5.895 20.650 -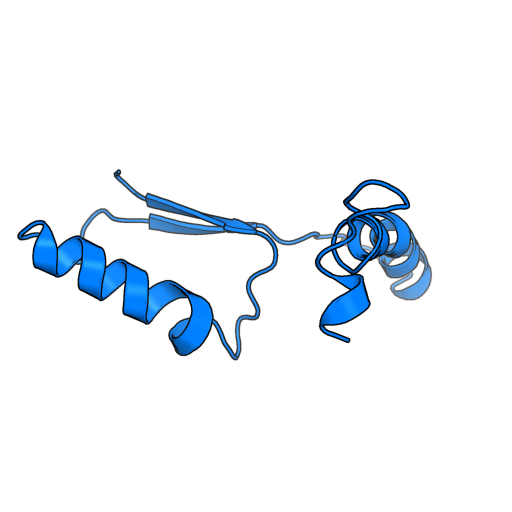4.739 1.00 62.41 73 GLN A C 1
ATOM 543 O O . GLN A 1 73 ? 4.858 20.269 -5.283 1.00 62.41 73 GLN A O 1
ATOM 548 N N . ASN A 1 74 ? 6.960 19.883 -4.544 1.00 65.94 74 ASN A N 1
ATOM 549 C CA . ASN A 1 74 ? 6.998 18.452 -4.768 1.00 65.94 74 ASN A CA 1
ATOM 550 C C . ASN A 1 74 ? 7.475 17.806 -3.467 1.00 65.94 74 ASN A C 1
ATOM 552 O O . ASN A 1 74 ? 8.663 17.832 -3.147 1.00 65.94 74 ASN A O 1
ATOM 556 N N . PHE A 1 75 ? 6.517 17.316 -2.685 1.00 60.56 75 PHE A N 1
ATOM 557 C CA . PHE A 1 75 ? 6.754 16.820 -1.330 1.00 60.56 75 PHE A CA 1
ATOM 558 C C . PHE A 1 75 ? 7.578 15.524 -1.306 1.00 60.56 75 PHE A C 1
ATOM 560 O O . PHE A 1 75 ? 8.159 15.202 -0.279 1.00 60.56 75 PHE A O 1
ATOM 567 N N . TYR A 1 76 ? 7.671 14.815 -2.436 1.00 57.06 76 TYR A N 1
ATOM 568 C CA . TYR A 1 76 ? 8.398 13.550 -2.547 1.00 57.06 76 TYR A CA 1
ATOM 569 C C . TYR A 1 76 ? 9.874 13.733 -2.926 1.00 57.06 76 TYR A C 1
ATOM 571 O O . TYR A 1 76 ? 10.701 12.949 -2.483 1.00 57.06 76 TYR A O 1
ATOM 579 N N . ASN A 1 77 ? 10.229 14.787 -3.674 1.00 56.84 77 ASN A N 1
ATOM 580 C CA . ASN A 1 77 ? 11.632 15.115 -3.973 1.00 56.84 77 ASN A CA 1
ATOM 581 C C . ASN A 1 77 ? 12.429 15.465 -2.698 1.00 56.84 77 ASN A C 1
ATOM 583 O O . ASN A 1 77 ? 13.578 15.085 -2.558 1.00 56.84 77 ASN A O 1
ATOM 587 N N . GLN A 1 78 ? 11.817 16.157 -1.734 1.00 55.72 78 GLN A N 1
ATOM 588 C CA . GLN A 1 78 ? 12.528 16.605 -0.526 1.00 55.72 78 GLN A CA 1
ATOM 589 C C . GLN A 1 78 ? 12.769 15.505 0.523 1.00 55.72 78 GLN A C 1
ATOM 591 O O . GLN A 1 78 ? 13.445 15.763 1.514 1.00 55.72 78 GLN A O 1
ATOM 596 N N . LEU A 1 79 ? 12.188 14.316 0.338 1.00 52.81 79 LEU A N 1
ATOM 597 C CA . LEU A 1 79 ? 12.282 13.189 1.273 1.00 52.81 79 LEU A CA 1
ATOM 598 C C . LEU A 1 79 ? 13.263 12.094 0.814 1.00 52.81 79 LEU A C 1
ATOM 600 O O . LEU A 1 79 ? 13.490 11.160 1.581 1.00 52.81 79 LEU A O 1
ATOM 604 N N . ALA A 1 80 ? 13.796 12.189 -0.411 1.00 49.97 80 ALA A N 1
ATOM 605 C CA . ALA A 1 80 ? 14.730 11.230 -1.007 1.00 49.97 80 ALA A CA 1
ATOM 606 C C . ALA A 1 80 ? 16.186 11.708 -0.923 1.00 49.97 80 ALA A C 1
ATOM 608 O O . ALA A 1 80 ? 16.420 12.931 -1.062 1.00 49.97 80 ALA A O 1
#

Secondary structure (DSSP, 8-state):
--EEEEES--STTHIIIIIHHHHHHHHHTT--STT-EEEEE-----SS-HHHHHHHHHHHHHIIIIISSBTTB-TTGGG-

Foldseek 3Di:
DQEDEAEPDDPVCCVVPPPVVVQVVQVVVVHGCPSYYYHYDDDDDDDDPPPVSVVVCVVVVCCVQQVPDDPVDGPNVVVD

Radius of gyration: 16.63 Å; Cα contacts (8 Å, |Δi|>4): 59; chains: 1; bounding box: 31×38×41 Å

Mean predicted aligned error: 5.98 Å

Sequence (80 aa):
ADGALLIFPSAEHLEETALTYLRAGREKAGKTMEGFDVSPTLPLAVGDDVKGLADMFRPYTALYVGGMGSRKQNFYNQLA

pLDDT: mean 87.96, std 13.22, range [49.97, 98.38]

Nearest PDB structures (foldseek):
  8hok-a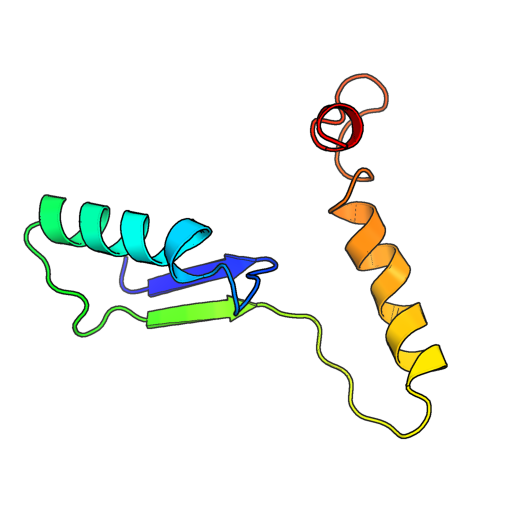ssembly1_A  TM=2.762E-01  e=1.463E+00  Scutellaria baicalensis
  4lho-assembly1_A  TM=4.838E-01  e=6.464E+00  coryneform bacterium
  7cfy-assembly1_B  TM=3.285E-01  e=7.398E+00  Escherichia coli K-12
  4c0h-assembly1_B  TM=3.104E-01  e=7.398E+00  Saccharomyces cerevisiae

Solvent-accessible surface area (backbo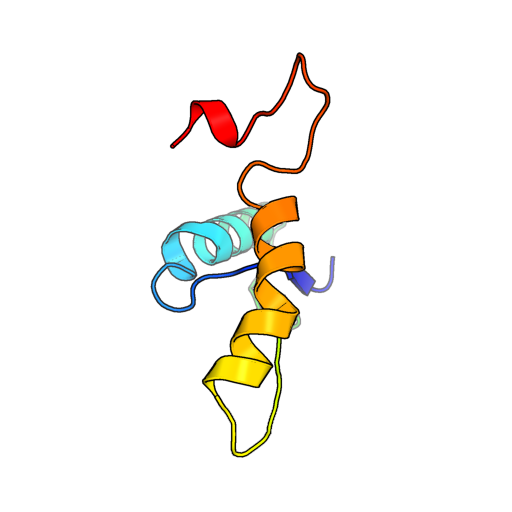ne atoms only — not comparable to full-atom values): 5067 Å² total; per-residue (Å²): 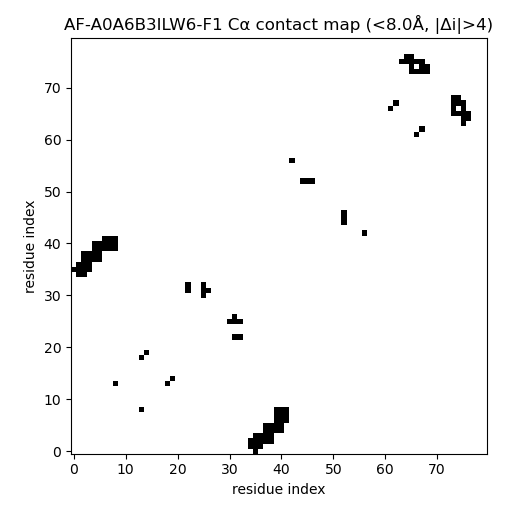129,60,54,44,83,40,75,72,66,50,80,92,49,34,56,84,77,43,49,56,59,52,50,53,54,29,48,78,69,77,38,72,69,78,83,47,48,79,45,77,42,72,95,82,85,86,75,88,56,60,66,65,56,50,58,70,45,46,64,60,50,39,35,74,66,49,51,53,59,53,100,90,50,38,77,46,55,78,76,108